Protein AF-A0A7G1IR25-F1 (afdb_monomer_lite)

Foldseek 3Di:
DPDDPPALQRVLQVQLCPQPLNVLLCCLPPPDDDPVSVVVCVVCVVVSVPDDDDPRSVVSCVVRVHDRDPDPHDDDDD

Structure (mmCIF, N/CA/C/O backbone):
data_AF-A0A7G1IR25-F1
#
_entry.id   AF-A0A7G1IR25-F1
#
loop_
_atom_site.group_PDB
_atom_site.id
_atom_site.type_symbol
_atom_site.label_atom_id
_atom_site.label_alt_id
_atom_site.label_comp_id
_atom_site.label_asym_id
_atom_site.label_entity_id
_atom_site.label_seq_id
_atom_site.pdbx_PDB_ins_code
_atom_site.Cartn_x
_atom_site.Cartn_y
_atom_site.Cartn_z
_atom_site.occupancy
_atom_site.B_iso_or_equiv
_atom_site.auth_seq_id
_atom_site.auth_comp_id
_atom_site.auth_asym_id
_atom_site.auth_atom_id
_atom_site.pdbx_PDB_model_num
ATOM 1 N N . MET A 1 1 ? 11.521 11.067 28.335 1.00 40.50 1 MET A N 1
ATOM 2 C CA . MET A 1 1 ? 10.739 9.822 28.492 1.00 40.50 1 MET A CA 1
ATOM 3 C C . MET A 1 1 ? 9.334 10.098 27.966 1.00 40.50 1 MET A C 1
ATOM 5 O O . MET A 1 1 ? 8.449 10.424 28.742 1.00 40.50 1 MET A O 1
ATOM 9 N N . PHE A 1 2 ? 9.160 10.098 26.639 1.00 50.59 2 PHE A N 1
ATOM 10 C CA . PHE A 1 2 ? 7.837 10.214 26.018 1.00 50.59 2 PHE A CA 1
ATOM 11 C C . PHE A 1 2 ? 7.163 8.858 26.193 1.00 50.59 2 PHE A C 1
ATOM 13 O O . PHE A 1 2 ? 7.529 7.904 25.519 1.00 50.59 2 PHE A O 1
ATOM 20 N N . ARG A 1 3 ? 6.303 8.738 27.205 1.00 46.47 3 ARG A N 1
ATOM 21 C CA . ARG A 1 3 ? 5.519 7.524 27.414 1.00 46.47 3 ARG A CA 1
ATOM 22 C C . ARG A 1 3 ? 4.433 7.475 26.348 1.00 46.47 3 ARG A C 1
ATOM 24 O O . ARG A 1 3 ? 3.684 8.438 26.203 1.00 46.47 3 ARG A O 1
ATOM 31 N N . ASP A 1 4 ? 4.396 6.355 25.641 1.00 50.38 4 ASP A N 1
ATOM 32 C CA . ASP A 1 4 ? 3.365 5.946 24.699 1.00 50.38 4 ASP A CA 1
ATOM 33 C C . ASP A 1 4 ? 1.968 6.087 25.315 1.00 50.38 4 ASP A C 1
ATOM 35 O O . ASP A 1 4 ? 1.496 5.233 26.061 1.00 50.38 4 ASP A O 1
ATOM 39 N N . THR A 1 5 ? 1.290 7.186 25.012 1.00 54.75 5 THR A N 1
ATOM 40 C CA . THR A 1 5 ? -0.171 7.280 25.079 1.00 54.75 5 THR A CA 1
ATOM 41 C C . THR A 1 5 ? -0.698 7.459 23.664 1.00 54.75 5 THR A C 1
ATOM 43 O O . THR A 1 5 ? -1.446 8.389 23.358 1.00 54.75 5 THR A O 1
ATOM 46 N N . SER A 1 6 ? -0.275 6.578 22.754 1.00 56.50 6 SER A N 1
ATOM 47 C CA . SER A 1 6 ? -0.949 6.451 21.471 1.00 56.50 6 SER A CA 1
ATOM 48 C C . SER A 1 6 ? -2.384 6.013 21.763 1.00 56.50 6 SER A C 1
ATOM 50 O O . SER A 1 6 ? -2.644 4.983 22.380 1.00 56.50 6 SER A O 1
ATOM 52 N N . THR A 1 7 ? -3.348 6.855 21.393 1.00 68.94 7 THR A N 1
ATOM 53 C CA . THR A 1 7 ? -4.768 6.488 21.458 1.00 68.94 7 THR A CA 1
ATOM 54 C C . THR A 1 7 ? -4.957 5.155 20.718 1.00 68.94 7 THR A C 1
ATOM 56 O O . THR A 1 7 ? -4.266 4.953 19.720 1.00 68.94 7 THR A O 1
ATOM 59 N N . PRO A 1 8 ? -5.880 4.264 21.105 1.00 77.94 8 PRO A N 1
ATOM 60 C CA . PRO A 1 8 ? -6.028 2.938 20.496 1.00 77.94 8 PRO A CA 1
ATOM 61 C C . PRO A 1 8 ? -6.155 2.939 18.984 1.00 77.94 8 PRO A C 1
ATOM 63 O O . PRO A 1 8 ? -5.633 2.059 18.309 1.00 77.94 8 PRO A O 1
ATOM 66 N N . TRP A 1 9 ? -6.781 3.982 18.445 1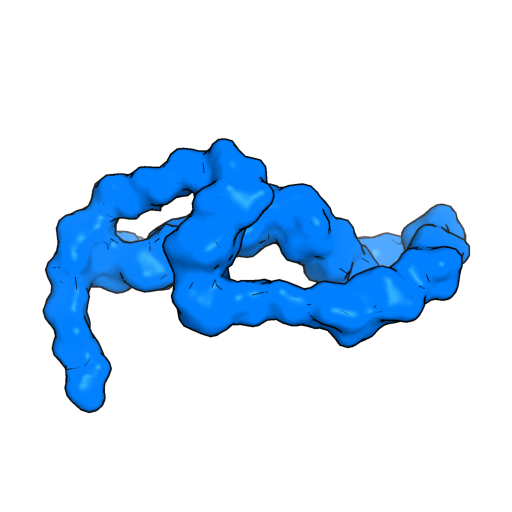.00 81.50 9 TRP A N 1
ATOM 67 C CA . TRP A 1 9 ? -6.847 4.221 17.014 1.00 81.50 9 TRP A CA 1
ATOM 68 C C . TRP A 1 9 ? -5.458 4.367 16.361 1.00 81.50 9 TRP A C 1
ATOM 70 O O . TRP A 1 9 ? -5.228 3.794 15.301 1.00 81.50 9 TRP A O 1
ATOM 80 N N . VAL A 1 10 ? -4.510 5.067 16.997 1.00 85.69 10 VAL A N 1
ATOM 81 C CA . VAL A 1 10 ? -3.122 5.202 16.512 1.00 85.69 10 VAL A CA 1
ATOM 82 C C . VAL A 1 10 ? -2.411 3.852 16.530 1.00 85.69 10 VAL A C 1
ATOM 84 O O . VAL A 1 10 ? -1.804 3.484 15.533 1.00 85.69 10 VAL A O 1
ATOM 87 N N . ALA A 1 11 ? -2.524 3.080 17.611 1.00 86.88 11 ALA A N 1
ATOM 88 C CA . ALA A 1 11 ? -1.892 1.760 17.688 1.00 86.88 11 ALA A CA 1
ATOM 89 C C . ALA A 1 11 ? -2.468 0.781 16.646 1.00 86.88 11 ALA A C 1
ATOM 91 O O . ALA A 1 11 ? -1.724 0.042 15.998 1.00 86.88 11 ALA A O 1
ATOM 92 N N . GLN A 1 12 ? -3.784 0.815 16.417 1.00 86.56 12 GLN A N 1
ATOM 93 C CA . GLN A 1 12 ? -4.414 0.064 15.329 1.00 86.56 12 GLN A CA 1
ATOM 94 C C . GLN A 1 12 ? -3.939 0.549 13.954 1.00 86.56 12 GLN A C 1
ATOM 96 O O . GLN A 1 12 ? -3.671 -0.275 13.083 1.00 86.56 12 GLN A O 1
ATOM 101 N N . ALA A 1 13 ? -3.787 1.861 13.750 1.00 89.81 13 ALA A N 1
ATOM 102 C CA . ALA A 1 13 ? -3.255 2.418 12.508 1.00 89.81 13 ALA A CA 1
ATOM 103 C C . ALA A 1 13 ? -1.806 1.971 12.258 1.00 89.81 13 ALA A C 1
ATOM 105 O O . ALA A 1 13 ? -1.483 1.524 11.159 1.00 89.81 13 ALA A O 1
ATOM 106 N N . GLU A 1 14 ? -0.944 2.013 13.273 1.00 90.75 14 GLU A N 1
ATOM 107 C CA . GLU A 1 14 ? 0.436 1.520 13.193 1.00 90.75 14 GLU A CA 1
ATOM 108 C C . GLU A 1 14 ? 0.499 0.030 12.847 1.00 90.75 14 GLU A C 1
ATOM 110 O O . GLU A 1 14 ? 1.331 -0.386 12.035 1.00 90.75 14 GLU A O 1
ATOM 115 N N . ALA A 1 15 ? -0.397 -0.777 13.419 1.00 91.88 15 ALA A N 1
ATOM 116 C CA . ALA A 1 15 ? -0.523 -2.186 13.072 1.00 91.88 15 ALA A CA 1
ATOM 117 C C . ALA A 1 15 ? -1.020 -2.372 11.625 1.00 91.88 15 ALA A C 1
ATOM 119 O O . ALA A 1 15 ? -0.411 -3.125 10.864 1.00 91.88 15 ALA A O 1
ATOM 120 N N . ALA A 1 16 ? -2.046 -1.631 11.198 1.00 92.12 16 ALA A N 1
ATOM 121 C CA . ALA A 1 16 ? -2.601 -1.691 9.844 1.00 92.12 16 ALA A CA 1
ATOM 122 C C . ALA A 1 16 ? -1.577 -1.293 8.763 1.00 92.12 16 ALA A C 1
ATOM 124 O O . ALA A 1 16 ? -1.577 -1.835 7.655 1.00 92.12 16 ALA A O 1
ATOM 125 N N . LEU A 1 17 ? -0.630 -0.402 9.075 1.00 92.94 17 LEU A N 1
ATOM 126 C CA . LEU A 1 17 ? 0.455 -0.047 8.153 1.00 92.94 17 LEU A CA 1
ATOM 127 C C . LEU A 1 17 ? 1.392 -1.223 7.830 1.00 92.94 17 LEU A C 1
ATOM 129 O O . LEU A 1 17 ? 2.114 -1.161 6.833 1.00 92.94 17 LEU A O 1
ATOM 133 N N . LYS A 1 18 ? 1.386 -2.301 8.622 1.00 93.31 18 LYS A N 1
ATOM 134 C CA . LYS A 1 18 ? 2.196 -3.510 8.385 1.00 93.31 18 LYS A CA 1
ATOM 135 C C . LYS A 1 18 ? 1.579 -4.465 7.359 1.00 93.31 18 LYS A C 1
ATOM 137 O O . LYS A 1 18 ? 2.245 -5.411 6.948 1.00 93.31 18 LYS A O 1
ATOM 142 N N . CYS A 1 19 ? 0.353 -4.207 6.904 1.00 94.06 19 CYS A N 1
ATOM 143 C CA . CYS A 1 19 ? -0.281 -4.948 5.816 1.00 94.06 19 CYS A CA 1
ATOM 144 C C . CYS A 1 19 ? 0.645 -5.075 4.588 1.00 94.06 19 CYS A C 1
ATOM 146 O O . CYS A 1 19 ? 1.145 -4.050 4.116 1.00 94.06 19 CYS A O 1
ATOM 148 N N . PRO A 1 20 ? 0.827 -6.273 3.995 1.00 93.88 20 PRO A N 1
ATOM 149 C CA . PRO A 1 20 ? 1.725 -6.465 2.851 1.00 93.88 20 PRO A CA 1
ATOM 150 C C . PRO A 1 20 ? 1.406 -5.571 1.644 1.00 93.88 20 PRO A C 1
ATOM 152 O O . PRO A 1 20 ? 2.318 -5.032 1.019 1.00 93.88 20 PRO A O 1
ATOM 155 N N . ALA A 1 21 ? 0.121 -5.356 1.345 1.00 93.44 21 ALA A N 1
ATOM 156 C CA . ALA A 1 21 ? -0.304 -4.465 0.264 1.00 93.44 21 ALA A CA 1
ATOM 157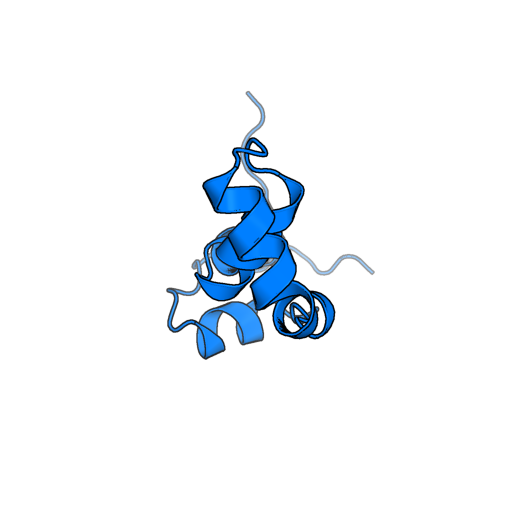 C C . ALA A 1 21 ? 0.040 -2.994 0.563 1.00 93.44 21 ALA A C 1
ATOM 159 O O . ALA A 1 21 ? 0.596 -2.303 -0.292 1.00 93.44 21 ALA A O 1
ATOM 160 N N . THR A 1 22 ? -0.194 -2.537 1.801 1.00 95.19 22 THR A N 1
ATOM 161 C CA . THR A 1 22 ? 0.230 -1.205 2.259 1.00 95.19 22 THR A CA 1
ATOM 162 C C . THR A 1 22 ? 1.743 -1.065 2.160 1.00 95.19 22 THR A C 1
ATOM 164 O O . THR A 1 22 ? 2.233 -0.087 1.605 1.00 95.19 22 THR A O 1
ATOM 167 N N . GLN A 1 23 ? 2.495 -2.059 2.632 1.00 95.81 23 GLN A N 1
ATOM 168 C CA . GLN A 1 23 ? 3.954 -2.074 2.569 1.00 95.81 23 GLN A CA 1
ATOM 169 C C . GLN A 1 23 ? 4.465 -2.022 1.128 1.00 95.81 23 GLN A C 1
ATOM 171 O O . GLN A 1 23 ? 5.415 -1.295 0.856 1.00 95.81 23 GLN A O 1
ATOM 176 N N . ALA A 1 24 ? 3.837 -2.725 0.183 1.00 95.75 24 ALA A N 1
ATOM 177 C CA . ALA A 1 24 ? 4.215 -2.667 -1.228 1.00 95.75 24 ALA A CA 1
ATOM 178 C C . ALA A 1 24 ? 4.071 -1.247 -1.800 1.00 95.75 24 ALA A C 1
ATOM 180 O O . ALA A 1 24 ? 5.011 -0.723 -2.401 1.00 95.75 24 ALA A O 1
ATOM 181 N N . VAL A 1 25 ? 2.939 -0.591 -1.531 1.00 95.94 25 VAL A N 1
ATOM 182 C CA . VAL A 1 25 ? 2.688 0.792 -1.960 1.00 95.94 25 VAL A CA 1
ATOM 183 C C . VAL A 1 25 ? 3.638 1.762 -1.266 1.00 95.94 25 VAL A C 1
ATOM 185 O O . VAL A 1 25 ? 4.251 2.593 -1.930 1.00 95.94 25 VAL A O 1
ATOM 188 N N . LEU A 1 26 ? 3.841 1.636 0.047 1.00 95.88 26 LEU A N 1
ATOM 189 C CA . LEU A 1 26 ? 4.784 2.475 0.787 1.00 95.88 26 LEU A CA 1
ATOM 190 C C . LEU A 1 26 ? 6.214 2.306 0.272 1.00 95.88 26 LEU A C 1
ATOM 192 O O . LEU A 1 26 ? 6.923 3.293 0.103 1.00 95.88 26 LEU A O 1
ATOM 196 N N . ASN A 1 27 ? 6.631 1.080 -0.031 1.00 96.88 27 ASN A N 1
ATOM 197 C CA . ASN A 1 27 ? 7.948 0.804 -0.591 1.00 96.88 27 ASN A CA 1
ATOM 198 C C . ASN A 1 27 ? 8.097 1.340 -2.016 1.00 96.88 27 ASN A C 1
ATOM 200 O O . ASN A 1 27 ? 9.212 1.681 -2.401 1.00 96.88 27 ASN A O 1
ATOM 204 N N . SER A 1 28 ? 7.009 1.475 -2.780 1.00 96.31 28 SER A N 1
ATOM 205 C CA . SER A 1 28 ? 7.066 2.104 -4.104 1.00 96.31 28 SER A CA 1
ATOM 206 C C . SER A 1 28 ? 7.526 3.567 -4.042 1.00 96.31 28 SER A C 1
ATOM 208 O O . SER A 1 28 ? 8.165 4.034 -4.983 1.00 96.31 28 SER A O 1
ATOM 210 N N . VAL A 1 29 ? 7.271 4.258 -2.921 1.00 95.19 29 VAL A N 1
ATOM 211 C CA . VAL A 1 29 ? 7.600 5.682 -2.724 1.00 95.19 29 VAL A CA 1
ATOM 212 C C . VAL A 1 29 ? 8.730 5.939 -1.722 1.00 95.19 29 VAL A C 1
ATOM 214 O O . VAL A 1 29 ? 9.441 6.928 -1.863 1.00 95.19 29 VAL A O 1
ATOM 217 N N . ARG A 1 30 ? 8.913 5.083 -0.708 1.00 96.31 30 ARG A N 1
ATOM 218 C CA . ARG A 1 30 ? 9.891 5.285 0.382 1.00 96.31 30 ARG A CA 1
ATOM 219 C C . ARG A 1 30 ? 11.179 4.488 0.214 1.00 96.31 30 ARG A C 1
ATOM 221 O O . ARG A 1 30 ? 12.194 4.867 0.791 1.00 96.31 30 ARG A O 1
ATOM 228 N N . ALA A 1 31 ? 11.148 3.363 -0.502 1.00 96.69 31 ALA A N 1
ATOM 229 C CA . ALA A 1 31 ? 12.333 2.524 -0.631 1.00 96.69 31 ALA A CA 1
ATOM 230 C C . ALA A 1 31 ? 13.334 3.132 -1.632 1.00 96.69 31 ALA A C 1
ATOM 232 O O .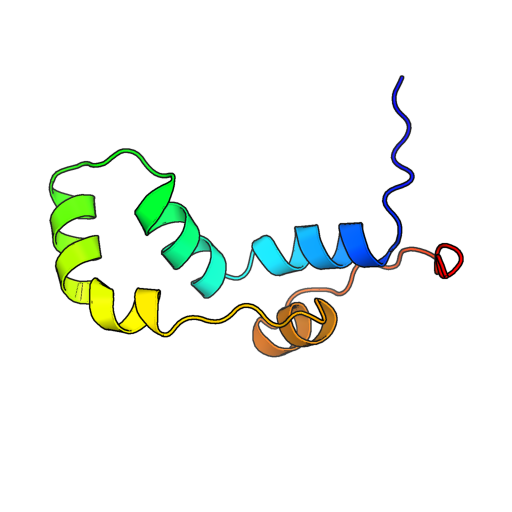 ALA A 1 31 ? 12.925 3.831 -2.561 1.00 96.69 31 ALA A O 1
ATOM 233 N N . PRO A 1 32 ? 14.639 2.823 -1.508 1.00 97.75 32 PRO A N 1
ATOM 234 C CA . PRO A 1 32 ? 15.633 3.243 -2.491 1.00 97.75 32 PRO A CA 1
ATOM 235 C C . PRO A 1 32 ? 15.261 2.807 -3.916 1.00 97.75 32 PRO A C 1
ATOM 237 O O . PRO A 1 32 ? 14.906 1.644 -4.156 1.00 97.75 32 PRO A O 1
ATOM 240 N N . LEU A 1 33 ? 15.379 3.732 -4.873 1.00 96.88 33 LEU A N 1
ATOM 241 C CA . LEU A 1 33 ? 15.008 3.509 -6.270 1.00 96.88 33 LEU A CA 1
ATOM 242 C C . LEU A 1 33 ? 16.122 2.779 -7.035 1.00 96.88 33 LEU A C 1
ATOM 244 O O . LEU A 1 33 ? 16.874 3.364 -7.809 1.00 96.88 33 LEU A O 1
ATOM 248 N N . THR A 1 34 ? 16.237 1.473 -6.806 1.00 97.56 34 THR A N 1
ATOM 249 C CA . THR A 1 34 ? 17.105 0.597 -7.607 1.00 97.56 34 THR A CA 1
ATOM 250 C C . THR A 1 34 ? 16.476 0.308 -8.971 1.00 97.56 34 THR A C 1
ATOM 252 O O . THR A 1 34 ? 15.259 0.404 -9.120 1.00 97.56 34 THR A O 1
ATOM 255 N N . LEU A 1 35 ? 17.265 -0.132 -9.959 1.00 97.75 35 LEU A N 1
ATOM 256 C CA . LEU A 1 35 ? 16.743 -0.491 -11.288 1.00 97.75 35 LEU A CA 1
ATOM 257 C C . LEU A 1 35 ? 15.600 -1.520 -11.208 1.00 97.75 35 LEU A C 1
ATOM 259 O O . LEU A 1 35 ? 14.559 -1.356 -11.840 1.00 97.75 35 LEU A O 1
ATOM 263 N N . ARG A 1 36 ? 15.754 -2.548 -10.363 1.00 97.62 36 ARG A N 1
ATOM 264 C CA . ARG A 1 36 ? 14.708 -3.554 -10.125 1.00 97.62 36 ARG A CA 1
ATOM 265 C C . ARG A 1 36 ? 13.440 -2.930 -9.541 1.00 97.62 36 ARG A C 1
ATOM 267 O O . ARG A 1 36 ? 12.341 -3.281 -9.963 1.00 97.62 36 ARG A O 1
ATOM 274 N N . ARG A 1 37 ? 13.578 -2.021 -8.569 1.00 96.94 37 ARG A N 1
ATOM 275 C CA . ARG A 1 37 ? 12.433 -1.338 -7.952 1.00 96.94 37 ARG A CA 1
ATOM 276 C C . ARG A 1 37 ? 11.753 -0.398 -8.940 1.00 96.94 37 ARG A C 1
ATOM 278 O O . ARG A 1 37 ? 10.533 -0.386 -8.986 1.00 96.94 37 ARG A O 1
ATOM 285 N N . PHE A 1 38 ? 12.518 0.326 -9.752 1.00 97.38 38 PHE A N 1
ATOM 286 C CA . PHE A 1 38 ? 11.991 1.199 -10.796 1.00 97.38 38 PHE A CA 1
ATOM 287 C C . PHE A 1 38 ? 11.101 0.421 -11.769 1.00 97.38 38 PHE A C 1
ATOM 289 O O . PHE A 1 38 ? 9.932 0.761 -11.933 1.00 97.38 38 PHE A O 1
ATOM 296 N N . VAL A 1 39 ? 11.614 -0.675 -12.335 1.00 98.12 39 VAL A N 1
ATOM 297 C CA . VAL A 1 39 ? 10.834 -1.529 -13.244 1.00 98.12 39 VAL A CA 1
ATOM 298 C C . VAL A 1 39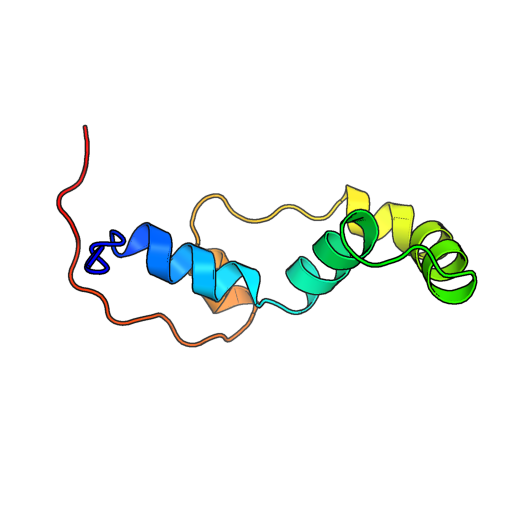 ? 9.596 -2.089 -12.537 1.00 98.12 39 VAL A C 1
ATOM 300 O O . VAL A 1 39 ? 8.498 -2.019 -13.082 1.00 98.12 39 VAL A O 1
ATOM 303 N N . SER A 1 40 ? 9.741 -2.567 -11.296 1.00 97.19 40 SER A N 1
ATOM 304 C CA . SER A 1 40 ? 8.613 -3.033 -10.478 1.00 97.19 40 SER A CA 1
ATOM 305 C C . SER A 1 40 ? 7.548 -1.947 -10.287 1.00 97.19 40 SER A C 1
ATOM 307 O O . SER A 1 40 ? 6.364 -2.224 -10.433 1.00 97.19 40 SER A O 1
ATOM 309 N N . ASN A 1 41 ? 7.942 -0.712 -9.979 1.00 97.44 41 ASN A N 1
ATOM 310 C CA . ASN A 1 41 ? 7.016 0.399 -9.780 1.00 97.44 41 ASN A CA 1
ATOM 311 C C . ASN A 1 41 ? 6.273 0.755 -11.071 1.00 97.44 41 ASN A C 1
ATOM 313 O O . ASN A 1 41 ? 5.086 1.057 -11.013 1.00 97.44 41 ASN A O 1
ATOM 317 N N . VAL A 1 42 ? 6.942 0.700 -12.227 1.00 97.25 42 VAL A N 1
ATOM 318 C CA . VAL A 1 42 ? 6.306 0.949 -13.530 1.00 97.25 42 VAL A CA 1
ATOM 319 C C . VAL A 1 42 ? 5.265 -0.130 -13.833 1.00 97.25 42 VAL A C 1
ATOM 321 O O . VAL A 1 42 ? 4.119 0.206 -14.132 1.00 97.25 42 VAL A O 1
ATOM 324 N N . VAL A 1 43 ? 5.629 -1.408 -13.683 1.00 98.06 43 VAL A N 1
ATOM 325 C CA . VAL A 1 43 ? 4.731 -2.552 -13.930 1.00 98.06 43 VAL A CA 1
ATOM 326 C C . VAL A 1 43 ? 3.505 -2.518 -13.011 1.00 98.06 43 VAL A C 1
ATOM 328 O O . VAL A 1 43 ? 2.388 -2.714 -13.477 1.00 98.06 43 VAL A O 1
ATOM 331 N N . HIS A 1 44 ? 3.693 -2.209 -11.725 1.00 97.69 44 HIS A N 1
ATOM 332 C CA . HIS A 1 44 ? 2.618 -2.201 -10.723 1.00 97.69 44 HIS A CA 1
ATOM 333 C C . HIS A 1 44 ? 1.957 -0.825 -10.516 1.00 97.69 44 HIS A C 1
ATOM 335 O O . HIS A 1 44 ? 1.125 -0.658 -9.623 1.00 97.69 44 HIS A O 1
ATOM 341 N N . SER A 1 45 ? 2.291 0.178 -11.334 1.00 96.31 45 SER A N 1
ATOM 342 C CA . SER A 1 45 ? 1.836 1.569 -11.157 1.00 96.31 45 SER A CA 1
ATOM 343 C C . SER A 1 45 ? 0.309 1.707 -11.100 1.00 96.31 45 SER A C 1
ATOM 345 O O . SER A 1 45 ? -0.234 2.436 -10.265 1.00 96.31 45 SER A O 1
ATOM 347 N N . PHE A 1 46 ? -0.406 0.968 -11.948 1.00 97.06 46 PHE A N 1
ATOM 348 C CA . PHE A 1 46 ? -1.867 0.990 -11.988 1.00 97.06 46 PHE A CA 1
ATOM 349 C C . PHE A 1 46 ? -2.509 0.388 -10.728 1.00 97.06 46 PHE A C 1
ATOM 351 O O . PHE A 1 46 ? -3.513 0.894 -10.230 1.00 97.06 46 PHE A O 1
ATOM 358 N N . GLU A 1 47 ? -1.913 -0.665 -10.171 1.00 95.50 47 GLU A N 1
ATOM 359 C CA . GLU A 1 47 ? -2.393 -1.306 -8.943 1.00 95.50 47 GLU A CA 1
ATOM 360 C C . GLU A 1 47 ? -2.122 -0.416 -7.726 1.00 95.50 47 GLU A C 1
ATOM 362 O O . GLU A 1 47 ? -3.010 -0.190 -6.902 1.00 95.50 47 GLU A O 1
ATOM 367 N N . PHE A 1 48 ? -0.921 0.164 -7.645 1.00 96.12 48 PHE A N 1
ATOM 368 C CA . PHE A 1 48 ? -0.535 1.041 -6.540 1.00 96.12 48 PHE A CA 1
ATOM 369 C C . PHE A 1 48 ? -1.354 2.333 -6.496 1.00 96.12 48 PHE A C 1
ATOM 371 O O . PHE A 1 48 ? -1.725 2.781 -5.413 1.00 96.12 48 PHE A O 1
ATOM 378 N N . THR A 1 49 ? -1.703 2.916 -7.646 1.00 94.12 49 THR A N 1
ATOM 379 C CA . THR A 1 49 ? -2.536 4.136 -7.699 1.00 94.12 49 THR A CA 1
ATOM 380 C C . THR A 1 49 ? -3.993 3.887 -7.305 1.00 94.12 49 THR A C 1
ATOM 382 O O . THR A 1 49 ? -4.652 4.785 -6.765 1.00 94.12 49 THR A O 1
ATOM 385 N N . ARG A 1 50 ? -4.493 2.666 -7.529 1.00 95.50 50 ARG A N 1
ATOM 386 C CA . ARG A 1 50 ? -5.827 2.223 -7.100 1.00 95.50 50 ARG A CA 1
ATOM 387 C C . ARG A 1 50 ? -5.903 1.850 -5.626 1.00 95.50 50 A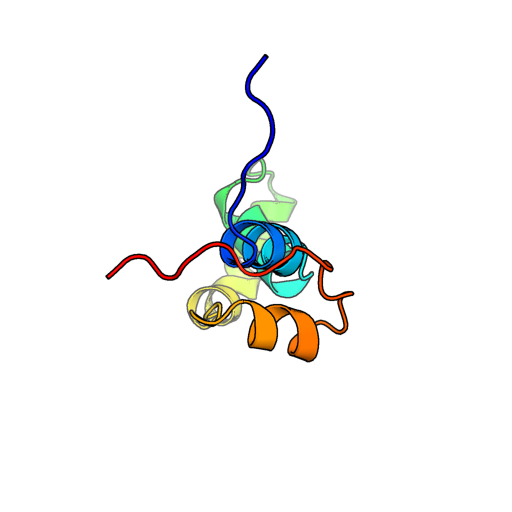RG A C 1
ATOM 389 O O . ARG A 1 50 ? -7.005 1.801 -5.084 1.00 95.50 50 ARG A O 1
ATOM 396 N N . TYR A 1 51 ? -4.772 1.602 -4.974 1.00 93.88 51 TYR A N 1
ATOM 397 C CA . TYR A 1 51 ? -4.760 1.247 -3.565 1.00 93.88 51 TYR A CA 1
ATOM 398 C C . TYR A 1 51 ? -5.327 2.380 -2.694 1.00 93.88 51 TYR A C 1
ATOM 400 O O . TYR A 1 51 ? -4.977 3.558 -2.839 1.00 93.88 51 TYR A O 1
ATOM 408 N N . ARG A 1 52 ? -6.235 2.015 -1.786 1.00 91.31 52 ARG A N 1
ATOM 409 C CA . ARG A 1 52 ? -6.879 2.912 -0.823 1.00 91.31 52 ARG A CA 1
ATOM 410 C C . ARG A 1 52 ? -6.843 2.238 0.540 1.00 91.31 52 ARG A C 1
ATOM 412 O O . ARG A 1 52 ? -7.451 1.189 0.708 1.00 91.31 52 ARG A O 1
ATOM 419 N N . ILE A 1 53 ? -6.111 2.840 1.470 1.00 91.00 53 ILE A N 1
ATOM 420 C CA . ILE A 1 53 ? -6.125 2.447 2.881 1.00 91.00 53 ILE A CA 1
ATOM 421 C C . ILE A 1 53 ? -7.451 2.940 3.465 1.00 91.00 53 ILE A C 1
ATOM 423 O O . ILE A 1 53 ? -7.808 4.104 3.250 1.00 91.00 53 ILE A O 1
ATOM 427 N N . ASP A 1 54 ? -8.182 2.078 4.171 1.00 89.94 54 ASP A N 1
ATOM 428 C CA . ASP A 1 54 ? -9.409 2.491 4.854 1.00 89.94 54 ASP A CA 1
ATOM 429 C C . ASP A 1 54 ? -9.081 3.493 5.974 1.00 89.94 54 ASP A C 1
ATOM 431 O O . ASP A 1 54 ? -8.096 3.377 6.703 1.00 89.94 54 ASP A O 1
ATOM 435 N N . ARG A 1 55 ? -9.937 4.501 6.104 1.00 87.06 55 ARG A N 1
ATOM 436 C CA . ARG A 1 55 ? -9.904 5.504 7.173 1.00 87.06 55 ARG A CA 1
ATOM 437 C C . ARG A 1 55 ? -10.170 4.899 8.553 1.00 87.06 55 ARG A C 1
ATOM 439 O O . ARG A 1 55 ? -9.766 5.487 9.554 1.00 87.06 55 ARG A O 1
ATOM 446 N N . VAL A 1 56 ? -10.838 3.747 8.609 1.00 90.12 56 VAL A N 1
ATOM 447 C CA . VAL A 1 56 ? -11.035 2.941 9.815 1.00 90.12 56 VAL A CA 1
ATOM 448 C C . VAL A 1 56 ? -9.962 1.841 9.849 1.00 90.12 56 VAL A C 1
ATOM 450 O O . VAL A 1 56 ? -10.073 0.866 9.102 1.00 90.12 56 VAL A O 1
ATOM 453 N N . PRO A 1 57 ? -8.939 1.941 10.724 1.00 88.75 57 PRO A N 1
ATOM 454 C CA . PRO A 1 57 ? -7.825 0.988 10.761 1.00 88.75 57 PRO A CA 1
ATOM 455 C C . PRO A 1 57 ? -8.236 -0.457 11.040 1.00 88.75 57 PRO A C 1
ATOM 457 O O . PRO A 1 57 ? -7.552 -1.384 10.620 1.00 88.75 57 PRO A O 1
ATOM 460 N N . LEU A 1 58 ? -9.361 -0.660 11.726 1.00 87.69 58 LEU A N 1
ATOM 461 C CA . LEU A 1 58 ? -9.896 -1.987 12.004 1.00 87.69 58 LEU A CA 1
ATOM 462 C C . LEU A 1 58 ? -10.217 -2.769 10.717 1.00 87.69 58 LEU A C 1
ATOM 464 O O . LEU A 1 58 ? -9.946 -3.965 10.657 1.00 87.69 58 LEU A O 1
ATOM 468 N N . ASN A 1 59 ? -10.718 -2.098 9.672 1.00 90.81 59 ASN A N 1
ATOM 469 C CA . ASN A 1 59 ? -11.024 -2.731 8.382 1.00 90.81 59 ASN A CA 1
ATOM 470 C C . ASN A 1 59 ? -9.735 -3.204 7.681 1.00 90.81 59 ASN A C 1
ATOM 472 O O . ASN A 1 59 ? -9.645 -4.377 7.330 1.00 90.81 59 ASN A O 1
ATOM 476 N N . GLU A 1 60 ? -8.728 -2.315 7.631 1.00 90.62 60 GLU A N 1
ATOM 477 C CA . GLU A 1 60 ? -7.277 -2.606 7.651 1.00 90.62 60 GLU A CA 1
ATOM 478 C C . GLU A 1 60 ? -6.880 -4.006 8.120 1.00 90.62 60 GLU A C 1
ATOM 480 O O . GLU A 1 60 ? -6.464 -4.901 7.377 1.00 90.62 60 GLU A O 1
ATOM 485 N N . LEU A 1 61 ? -6.975 -4.150 9.436 1.00 91.00 61 LEU A N 1
ATOM 486 C CA . LEU A 1 61 ? -6.481 -5.300 10.173 1.00 91.00 61 LEU A CA 1
ATOM 487 C C . LEU A 1 61 ? -7.244 -6.568 9.798 1.00 91.00 61 LEU A C 1
ATOM 489 O O . LEU A 1 61 ? -6.615 -7.593 9.542 1.00 91.00 61 LEU A O 1
ATOM 493 N N . ILE A 1 62 ? -8.571 -6.481 9.673 1.00 90.88 62 ILE A N 1
ATOM 494 C CA . ILE A 1 62 ? -9.425 -7.609 9.280 1.00 90.88 62 ILE A CA 1
ATOM 495 C C . ILE A 1 62 ? -9.092 -8.070 7.858 1.00 90.88 62 ILE A C 1
ATOM 497 O O . ILE A 1 62 ? -8.896 -9.264 7.632 1.00 90.88 62 ILE A O 1
ATOM 501 N N . ARG A 1 63 ? -8.977 -7.141 6.900 1.00 90.19 63 ARG A N 1
ATOM 502 C CA . ARG A 1 63 ? -8.656 -7.456 5.500 1.00 90.19 63 ARG A CA 1
ATOM 503 C C . ARG A 1 63 ? -7.303 -8.150 5.373 1.00 90.19 63 ARG A C 1
ATOM 505 O O . ARG A 1 63 ? -7.142 -9.038 4.540 1.00 90.19 63 ARG A O 1
ATOM 512 N N . CYS A 1 64 ? -6.333 -7.734 6.181 1.00 90.81 64 CYS A N 1
ATOM 513 C CA . CYS A 1 64 ? -4.987 -8.297 6.176 1.00 90.81 64 CYS A CA 1
ATOM 514 C C . CYS A 1 64 ? -4.812 -9.520 7.085 1.00 90.81 64 CYS A C 1
ATOM 516 O O . CYS A 1 64 ? -3.749 -10.137 7.031 1.00 90.81 64 CYS A O 1
ATOM 518 N N . GLY A 1 65 ? -5.800 -9.855 7.921 1.00 90.31 65 GLY A N 1
ATOM 519 C CA . GLY A 1 65 ? -5.688 -10.911 8.930 1.00 90.31 65 GLY A CA 1
ATOM 520 C C . GLY A 1 65 ? -4.644 -10.616 10.013 1.00 90.31 65 GLY A C 1
ATOM 521 O O . GLY A 1 65 ? -4.003 -11.539 10.510 1.00 90.31 65 GLY A O 1
ATOM 522 N N . LEU A 1 66 ? -4.421 -9.340 10.336 1.00 89.12 66 LEU A N 1
ATOM 523 C CA . LEU A 1 66 ? -3.496 -8.922 11.391 1.00 89.12 66 LEU A CA 1
ATOM 524 C C . LEU A 1 66 ? -4.207 -8.858 12.748 1.00 89.12 66 LEU A C 1
ATOM 526 O O . LEU A 1 66 ? -5.376 -8.485 12.828 1.00 89.12 66 LEU A O 1
ATOM 530 N N . GLU A 1 67 ? -3.469 -9.180 13.813 1.00 86.44 67 GLU A N 1
ATOM 531 C CA . GLU A 1 67 ? -3.932 -9.055 15.200 1.00 86.44 67 GLU A CA 1
ATOM 532 C C . GLU A 1 67 ? -4.373 -7.612 15.489 1.00 86.44 67 GLU A C 1
ATOM 534 O O . GLU A 1 67 ? -3.657 -6.658 15.160 1.00 86.44 67 GLU A O 1
ATOM 539 N N . VAL A 1 68 ? -5.534 -7.449 16.126 1.00 84.31 68 VAL A N 1
ATOM 540 C CA . VAL A 1 68 ? -6.003 -6.140 16.589 1.00 84.31 68 VAL A CA 1
ATOM 541 C C . VAL A 1 68 ? -5.325 -5.828 17.923 1.00 84.31 68 VAL A C 1
ATOM 543 O O . VAL A 1 68 ? -5.523 -6.578 18.876 1.00 84.31 68 VAL A O 1
ATOM 546 N N . PRO A 1 69 ? -4.538 -4.740 18.031 1.00 80.00 69 PRO A N 1
ATOM 547 C CA . PRO A 1 69 ? -3.919 -4.366 19.297 1.00 80.00 69 PRO A CA 1
ATOM 548 C C . PRO A 1 69 ? -4.976 -4.098 20.375 1.00 80.00 69 PRO A C 1
ATOM 550 O O . PRO A 1 69 ? -5.866 -3.266 20.174 1.00 80.00 69 PRO A O 1
ATOM 553 N N . ASP A 1 70 ? -4.854 -4.774 21.520 1.00 69.19 70 ASP A N 1
ATOM 554 C CA . ASP A 1 70 ? -5.675 -4.514 22.703 1.00 69.19 70 ASP A CA 1
ATOM 555 C C . ASP A 1 70 ? -5.118 -3.302 23.455 1.00 69.19 70 ASP A C 1
ATOM 557 O O . ASP A 1 70 ? -4.140 -3.366 24.201 1.00 69.19 70 ASP A O 1
ATOM 561 N N . VAL A 1 71 ? -5.705 -2.149 23.173 1.00 67.06 71 VAL A N 1
ATOM 562 C CA . VAL A 1 71 ? -5.366 -0.862 23.776 1.00 67.06 71 VAL A CA 1
ATOM 563 C C . VAL A 1 71 ? -6.680 -0.226 24.202 1.00 67.06 71 VAL A C 1
ATOM 565 O O . VAL A 1 71 ? -7.573 -0.010 23.383 1.00 67.06 71 VAL A O 1
ATOM 568 N N . SER A 1 72 ? -6.808 0.043 25.502 1.00 57.59 72 SER A N 1
ATOM 569 C CA . SER A 1 72 ? -8.042 0.549 26.112 1.00 57.59 72 SER A CA 1
ATOM 570 C C . SER A 1 72 ? -8.491 1.865 25.454 1.00 57.59 72 SER A C 1
ATOM 572 O O . SER A 1 72 ? -7.646 2.762 25.352 1.00 57.59 72 SER A O 1
ATOM 574 N N . PRO A 1 73 ? -9.763 2.0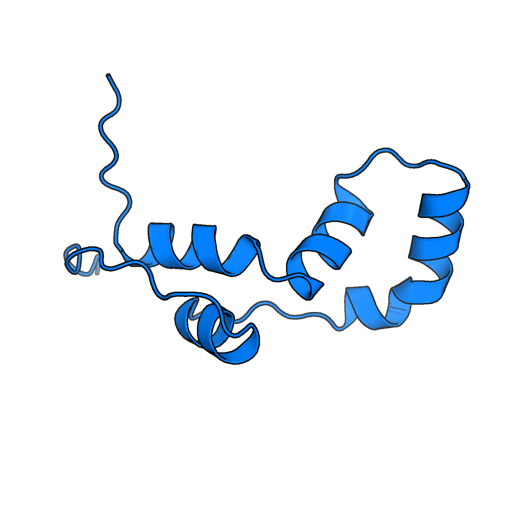02 24.999 1.00 53.28 73 PRO A N 1
ATOM 575 C CA . PRO A 1 73 ? -10.294 3.173 24.283 1.00 53.28 73 PRO A CA 1
ATOM 576 C C . PRO A 1 73 ? -9.842 4.480 24.944 1.00 53.28 73 PRO A C 1
ATOM 578 O O . PRO A 1 73 ? -10.283 4.826 26.036 1.00 53.28 73 PRO A O 1
ATOM 581 N N . ALA A 1 74 ? -8.949 5.220 24.280 1.00 58.72 74 ALA A N 1
ATOM 582 C CA . ALA A 1 74 ? -8.676 6.604 24.644 1.00 58.72 74 ALA A CA 1
ATOM 583 C C . ALA A 1 74 ? -9.956 7.418 24.411 1.00 58.72 74 ALA A C 1
ATOM 585 O O . ALA A 1 74 ? -10.707 7.098 23.482 1.00 58.72 74 ALA A O 1
ATOM 586 N N . PRO A 1 75 ? -10.218 8.454 25.226 1.00 54.44 75 PRO A N 1
ATOM 587 C CA . PRO A 1 75 ? -11.440 9.233 25.099 1.00 54.44 75 PRO A CA 1
ATOM 588 C C . PRO A 1 75 ? -11.544 9.821 23.689 1.00 54.44 75 PRO A C 1
ATOM 590 O O . PRO A 1 75 ? -10.560 10.341 23.152 1.00 54.44 75 PRO A O 1
ATOM 593 N N . ALA A 1 76 ? -12.734 9.707 23.094 1.00 56.66 76 ALA A N 1
ATOM 594 C CA . ALA A 1 76 ? -13.045 10.318 21.810 1.00 56.66 76 ALA A CA 1
ATOM 595 C C . ALA A 1 76 ? -12.735 11.820 21.891 1.00 56.66 76 ALA A C 1
ATOM 597 O O . ALA A 1 76 ? -13.218 12.503 22.792 1.00 56.66 76 ALA A O 1
ATOM 598 N N . ARG A 1 77 ? -11.883 12.322 20.991 1.00 61.84 77 ARG A N 1
ATOM 599 C CA . ARG A 1 77 ? -11.725 13.768 20.813 1.00 61.84 77 ARG A CA 1
ATOM 600 C C . ARG A 1 77 ? -12.858 14.246 19.911 1.00 61.84 77 ARG A C 1
ATOM 602 O O . ARG A 1 77 ? -12.954 13.767 18.781 1.00 61.84 77 ARG A O 1
ATOM 609 N N . GLU A 1 78 ? -13.700 15.115 20.463 1.00 44.31 78 GLU A N 1
ATOM 610 C CA . GLU A 1 78 ? -14.742 15.883 19.764 1.00 44.31 78 GLU A CA 1
ATOM 611 C C . GLU A 1 78 ? -14.139 16.928 18.817 1.00 44.31 78 GLU A C 1
ATOM 613 O O . GLU A 1 78 ? -13.067 17.490 19.154 1.00 44.31 78 GLU A O 1
#

Sequence (78 aa):
MFRDTSTPWVAQAEAALKCPATQAVLNSVRAPLTLRRFVSNVVHSFEFTRYRIDRVPLNELIRCGLEVPDVSPAPARE

Secondary structure (DSSP, 8-state):
-------HHHHHHHHHTT-HHHHHHHHHHHS---HHHHHHHHHTHHHHHH----SSHHHHHHHHTPPPP----PPPP-

pLDDT: mean 85.11, std 15.94, range [40.5, 98.12]

Organism: Mycobacterium kansasii (NCBI:txid1768)

Radius of gyration: 15.56 Å; chains: 1; bounding box: 32×27×42 Å